Protein AF-A0A929NF05-F1 (afdb_monomer)

Solvent-accessible surface area (backbone atoms only — not comparable to full-atom values): 3382 Å² total; per-residue (Å²): 132,77,69,68,71,74,50,94,55,47,62,60,53,52,10,62,74,66,77,44,53,49,69,57,45,49,51,51,51,50,52,50,32,52,77,68,70,37,66,95,48,101,61,55,69,59,63,56,55,51,76,74,60,131

Mean predicted aligned error: 7.81 Å

Radius of gyration: 11.28 Å; Cα contacts (8 Å, |Δi|>4): 26; chains: 1; bounding box: 24×24×23 Å

Secondary structure (DSSP, 8-state):
-GGGGTS---HHHHHHHHT--HHHHHHHHHHHHHHTT-TTSS--HHHHHHTT--

Foldseek 3Di:
DPPCLVDPQDLVNVCVVVVHDSVVSVVVVVVVCVVVVNVVPPDDPSNVVVVVPD

Structure (mmCIF, N/CA/C/O backbone):
data_AF-A0A929NF05-F1
#
_entry.id   AF-A0A929NF05-F1
#
loop_
_atom_site.group_PDB
_atom_site.id
_atom_site.type_symbol
_atom_site.label_atom_id
_atom_site.label_alt_id
_atom_site.label_comp_id
_atom_site.label_asym_id
_atom_site.label_entity_id
_atom_site.label_seq_id
_atom_site.pdbx_PDB_ins_code
_atom_site.Cartn_x
_atom_site.Cartn_y
_atom_site.Cartn_z
_atom_site.occupancy
_atom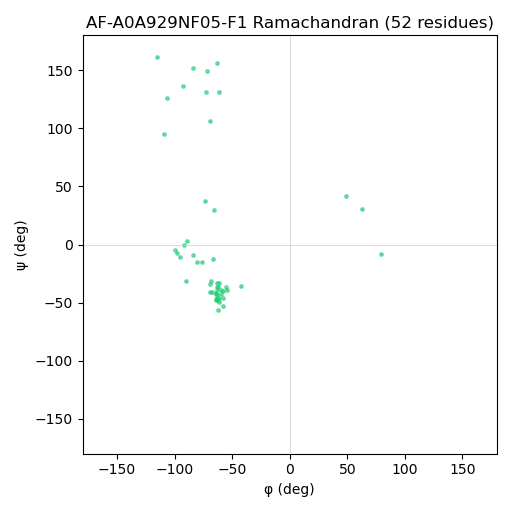_site.B_iso_or_equiv
_atom_site.auth_seq_id
_atom_site.auth_comp_id
_atom_site.auth_asym_id
_atom_site.auth_atom_id
_atom_site.pdbx_PDB_model_num
ATOM 1 N N . MET A 1 1 ? -7.412 -12.868 -9.704 1.00 41.28 1 MET A N 1
ATOM 2 C CA . MET A 1 1 ? -6.990 -11.521 -9.246 1.00 41.28 1 MET A CA 1
ATOM 3 C C . MET A 1 1 ? -6.907 -11.402 -7.714 1.00 41.28 1 MET A C 1
ATOM 5 O O . MET A 1 1 ? -6.018 -10.712 -7.244 1.00 41.28 1 MET A O 1
ATOM 9 N N . ALA A 1 2 ? -7.757 -12.077 -6.921 1.00 44.25 2 ALA A N 1
ATOM 10 C CA . ALA A 1 2 ? -7.804 -11.907 -5.455 1.00 44.25 2 ALA A CA 1
ATOM 11 C C . ALA A 1 2 ? -6.787 -12.732 -4.623 1.00 44.25 2 ALA A C 1
ATOM 13 O O . ALA A 1 2 ? -6.648 -12.489 -3.430 1.00 44.25 2 ALA A O 1
ATOM 14 N N . ASN A 1 3 ? -6.047 -13.675 -5.220 1.00 45.06 3 ASN A N 1
ATOM 15 C CA . ASN A 1 3 ? -5.198 -14.602 -4.448 1.00 45.06 3 ASN A CA 1
ATOM 16 C C . ASN A 1 3 ? -3.844 -14.008 -4.011 1.00 45.06 3 ASN A C 1
ATOM 18 O O . ASN A 1 3 ? -3.210 -14.532 -3.106 1.00 45.06 3 ASN A O 1
ATOM 22 N N . LEU A 1 4 ? -3.427 -12.885 -4.598 1.00 52.38 4 LEU A N 1
ATOM 23 C CA . LEU A 1 4 ? -2.139 -12.226 -4.331 1.00 52.38 4 LEU A CA 1
ATOM 24 C C . LEU A 1 4 ? -2.081 -11.451 -3.006 1.00 52.38 4 LEU A C 1
ATOM 26 O O . LEU A 1 4 ? -1.008 -11.060 -2.567 1.00 52.38 4 LEU A O 1
ATOM 30 N N . LEU A 1 5 ? -3.234 -11.192 -2.388 1.00 50.22 5 LEU A N 1
ATOM 31 C CA . LEU A 1 5 ? -3.340 -10.448 -1.127 1.00 50.22 5 LEU A CA 1
ATOM 32 C C . LEU A 1 5 ? -3.397 -11.368 0.101 1.00 50.22 5 LEU A C 1
ATOM 34 O O . LEU A 1 5 ? -3.350 -10.880 1.231 1.00 50.22 5 LEU A O 1
ATOM 38 N N . LYS A 1 6 ? -3.566 -12.677 -0.134 1.00 48.44 6 LYS A N 1
ATOM 39 C CA . LYS A 1 6 ? -3.823 -13.694 0.891 1.00 48.44 6 LYS A CA 1
ATOM 40 C C . LYS A 1 6 ? -2.533 -14.310 1.434 1.00 48.44 6 LYS A C 1
ATOM 42 O O . LYS A 1 6 ? -2.476 -14.653 2.609 1.00 48.44 6 LYS A O 1
ATOM 47 N N . GLU A 1 7 ? -1.502 -14.396 0.603 1.00 49.03 7 GLU A N 1
ATOM 48 C CA . GLU A 1 7 ? -0.158 -14.789 1.023 1.00 49.03 7 GLU A CA 1
ATOM 49 C C . GLU A 1 7 ? 0.574 -13.555 1.556 1.00 49.03 7 GLU A C 1
ATOM 51 O O . GLU A 1 7 ? 0.266 -12.436 1.144 1.00 49.03 7 GLU A O 1
ATOM 56 N N . ASP A 1 8 ? 1.525 -13.728 2.475 1.00 52.34 8 ASP A N 1
ATOM 57 C CA . ASP A 1 8 ? 2.354 -12.662 3.068 1.00 52.34 8 ASP A CA 1
ATOM 58 C C . ASP A 1 8 ? 3.293 -11.977 2.053 1.00 52.34 8 ASP A C 1
ATOM 60 O O . ASP A 1 8 ? 4.360 -11.485 2.400 1.00 52.34 8 ASP A O 1
ATOM 64 N N . LYS A 1 9 ? 2.881 -11.934 0.783 1.00 54.97 9 LYS A N 1
ATOM 65 C CA . LYS A 1 9 ? 3.670 -11.467 -0.334 1.00 54.97 9 LYS A CA 1
A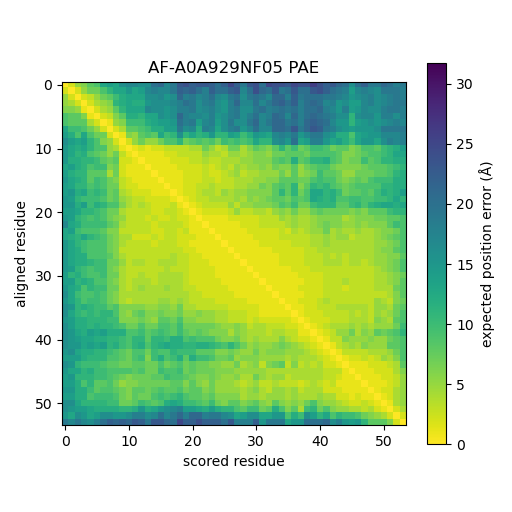TOM 66 C C . LYS A 1 9 ? 3.879 -9.968 -0.238 1.00 54.97 9 LYS A C 1
ATOM 68 O O . LYS A 1 9 ? 2.969 -9.154 -0.453 1.00 54.97 9 LYS A O 1
ATOM 73 N N . ILE A 1 10 ? 5.104 -9.613 0.126 1.00 67.94 10 ILE A N 1
ATOM 74 C CA . ILE A 1 10 ? 5.589 -8.238 0.203 1.00 67.94 10 ILE A CA 1
ATOM 75 C C . ILE A 1 10 ? 5.532 -7.654 -1.220 1.00 67.94 10 ILE A C 1
ATOM 77 O O . ILE A 1 10 ? 5.532 -8.394 -2.202 1.00 67.94 10 ILE A O 1
ATOM 81 N N . THR A 1 11 ? 5.452 -6.326 -1.373 1.00 68.12 11 THR A N 1
ATOM 82 C CA . THR A 1 11 ? 5.431 -5.634 -2.684 1.00 68.12 11 THR A CA 1
ATOM 83 C C . THR A 1 11 ? 6.435 -6.224 -3.689 1.00 68.12 11 THR A C 1
ATOM 85 O O . THR A 1 11 ? 6.100 -6.358 -4.863 1.00 68.12 11 THR A O 1
ATOM 88 N N . LYS A 1 12 ? 7.604 -6.661 -3.197 1.00 68.19 12 LYS A N 1
ATOM 89 C CA . LYS A 1 12 ? 8.626 -7.418 -3.928 1.00 68.19 12 LYS A CA 1
ATOM 90 C C . LYS A 1 12 ? 8.150 -8.733 -4.538 1.00 68.19 12 LYS A C 1
ATOM 92 O O . LYS A 1 12 ? 8.309 -8.938 -5.729 1.00 68.19 12 LYS A O 1
ATOM 97 N N . GLU A 1 13 ? 7.533 -9.609 -3.758 1.00 71.81 13 GLU A N 1
ATOM 98 C CA . GLU A 1 13 ? 7.098 -10.922 -4.246 1.00 71.81 13 GLU A CA 1
ATOM 99 C C . GLU A 1 13 ? 5.952 -10.800 -5.253 1.00 71.81 13 GLU A C 1
ATOM 101 O O . GLU A 1 13 ? 5.842 -11.601 -6.175 1.00 71.81 13 GLU A O 1
ATOM 106 N N . ILE A 1 14 ? 5.098 -9.781 -5.112 1.00 74.88 14 ILE A N 1
ATOM 107 C CA . ILE A 1 14 ? 4.057 -9.482 -6.106 1.00 74.88 14 ILE A CA 1
ATOM 108 C C . ILE A 1 14 ? 4.690 -8.962 -7.402 1.00 74.88 14 ILE A C 1
ATOM 110 O O . ILE A 1 14 ? 4.243 -9.329 -8.488 1.00 74.88 14 ILE A O 1
ATOM 114 N N . ALA A 1 15 ? 5.715 -8.117 -7.286 1.00 80.00 15 ALA A N 1
ATOM 115 C CA . ALA A 1 15 ? 6.473 -7.596 -8.416 1.00 80.00 15 ALA A CA 1
ATOM 116 C C . ALA A 1 15 ? 7.166 -8.736 -9.178 1.00 80.00 15 ALA A C 1
ATOM 118 O O . ALA A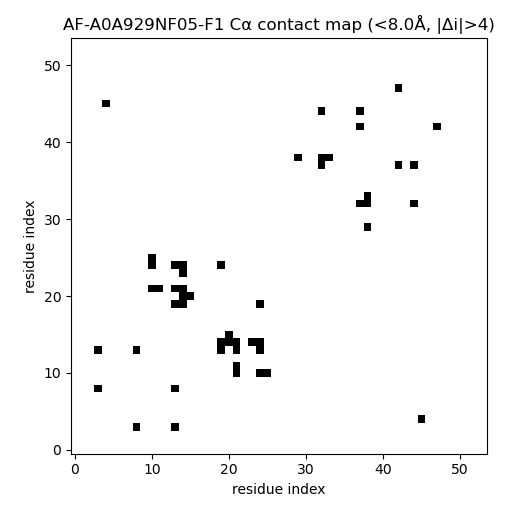 1 15 ? 6.983 -8.862 -10.387 1.00 80.00 15 ALA A O 1
ATOM 119 N N . GLU A 1 16 ? 7.843 -9.633 -8.461 1.00 81.38 16 GLU A N 1
ATOM 120 C CA . GLU A 1 16 ? 8.485 -10.826 -9.021 1.00 81.38 16 GLU A CA 1
ATOM 121 C C . GLU A 1 16 ? 7.470 -11.791 -9.649 1.00 81.38 16 GLU A C 1
ATOM 123 O O . GLU A 1 16 ? 7.652 -12.209 -10.791 1.00 81.38 16 GLU A O 1
ATOM 128 N N . LEU A 1 17 ? 6.355 -12.096 -8.970 1.00 80.31 17 LEU A N 1
ATOM 129 C CA . LEU A 1 17 ? 5.345 -13.021 -9.501 1.00 80.31 17 LEU A CA 1
ATOM 130 C C . LEU A 1 17 ? 4.691 -12.499 -10.788 1.00 80.31 17 LEU A C 1
ATOM 132 O O . LEU A 1 17 ? 4.342 -13.280 -11.672 1.00 80.31 17 LEU A O 1
ATOM 136 N N . LEU A 1 18 ? 4.481 -11.186 -10.878 1.00 78.56 18 LEU A N 1
ATOM 137 C CA . LEU A 1 18 ? 3.837 -10.553 -12.028 1.00 78.56 18 LEU A CA 1
ATOM 138 C C . LEU A 1 18 ? 4.841 -10.096 -13.099 1.00 78.56 18 LEU A C 1
ATOM 140 O O . LEU A 1 18 ? 4.404 -9.572 -14.122 1.00 78.56 18 LEU A O 1
ATOM 144 N N . ASN A 1 19 ? 6.152 -10.292 -12.892 1.00 84.25 19 ASN A N 1
ATOM 145 C CA . ASN A 1 19 ? 7.222 -9.701 -13.708 1.00 84.25 19 ASN A CA 1
ATOM 146 C C . ASN A 1 19 ? 7.031 -8.184 -13.919 1.00 84.25 19 ASN A C 1
ATOM 148 O O . ASN A 1 19 ? 7.197 -7.653 -15.017 1.00 84.25 19 ASN A O 1
ATOM 152 N N . MET A 1 20 ? 6.634 -7.477 -12.860 1.00 84.56 20 MET A N 1
ATOM 153 C CA . MET A 1 20 ? 6.412 -6.030 -12.852 1.00 84.56 20 MET A CA 1
ATOM 154 C C . MET A 1 20 ? 7.402 -5.347 -11.913 1.00 84.56 20 MET A C 1
ATOM 156 O O . MET A 1 20 ? 7.964 -5.974 -11.026 1.00 84.56 20 MET A O 1
ATOM 160 N N . SER A 1 21 ? 7.600 -4.037 -12.070 1.00 86.81 21 SER A N 1
ATOM 161 C CA . SER A 1 21 ? 8.407 -3.278 -11.109 1.00 86.81 21 SER A CA 1
ATOM 162 C C . SER A 1 21 ? 7.672 -3.106 -9.774 1.00 86.81 21 SER A C 1
ATOM 164 O O . SER A 1 21 ? 6.443 -2.972 -9.743 1.00 86.81 21 SER A O 1
ATOM 166 N N . GLU A 1 22 ? 8.419 -3.030 -8.669 1.00 82.94 22 GLU A N 1
ATOM 167 C CA . GLU A 1 22 ? 7.863 -2.720 -7.342 1.00 82.94 22 GLU A CA 1
ATOM 168 C C . GLU A 1 22 ? 7.061 -1.410 -7.357 1.00 82.94 22 GLU A C 1
ATOM 170 O O . GLU A 1 22 ? 5.966 -1.342 -6.798 1.00 82.94 22 GLU A O 1
ATOM 175 N N . SER A 1 23 ? 7.544 -0.399 -8.086 1.00 85.25 23 SER A N 1
ATOM 176 C CA . SER A 1 23 ? 6.860 0.885 -8.265 1.00 85.25 23 SER A CA 1
ATOM 177 C C . SER A 1 23 ? 5.512 0.740 -8.980 1.00 85.25 23 SER A C 1
ATOM 179 O O . SER A 1 23 ? 4.545 1.416 -8.627 1.00 85.25 23 SER A O 1
ATOM 181 N N . SER A 1 24 ? 5.403 -0.167 -9.956 1.00 85.94 24 SER A N 1
ATOM 182 C CA . SER A 1 24 ? 4.126 -0.471 -10.616 1.00 85.94 24 SER A CA 1
ATOM 183 C C . SER A 1 24 ? 3.145 -1.147 -9.653 1.00 85.94 24 SER A C 1
ATOM 185 O O . SER A 1 24 ? 1.963 -0.796 -9.625 1.00 85.94 24 SER A O 1
ATOM 187 N N . VAL A 1 25 ? 3.623 -2.077 -8.819 1.00 84.31 25 VAL A N 1
ATOM 188 C CA . VAL A 1 25 ? 2.802 -2.720 -7.778 1.00 84.31 25 VAL A CA 1
ATOM 189 C C . VAL A 1 25 ? 2.337 -1.697 -6.742 1.00 84.31 25 VAL A C 1
ATOM 191 O O . VAL A 1 25 ? 1.168 -1.705 -6.342 1.00 84.31 25 VAL A O 1
ATOM 194 N N . GLU A 1 26 ? 3.211 -0.780 -6.337 1.00 83.19 26 GLU A N 1
ATOM 195 C CA . GLU A 1 26 ? 2.880 0.305 -5.418 1.00 83.19 26 GLU A CA 1
ATOM 196 C C . GLU A 1 26 ? 1.848 1.268 -6.017 1.00 83.19 26 GLU A C 1
ATOM 198 O O . GLU A 1 26 ? 0.860 1.599 -5.356 1.00 83.19 26 GLU A O 1
ATOM 203 N N . PHE A 1 27 ? 1.994 1.634 -7.292 1.00 85.62 27 PHE A N 1
ATOM 204 C CA . PHE A 1 27 ? 1.007 2.433 -8.017 1.00 85.62 27 PHE A CA 1
ATOM 205 C C . PHE A 1 27 ? -0.368 1.751 -8.045 1.00 85.62 27 PHE A C 1
ATOM 207 O O . PHE A 1 27 ? -1.394 2.373 -7.744 1.00 85.62 27 PHE A O 1
ATOM 214 N N . HIS A 1 28 ? -0.417 0.449 -8.338 1.00 83.94 28 HIS A N 1
ATOM 215 C CA . HIS A 1 28 ? -1.663 -0.314 -8.282 1.00 83.94 28 HIS A CA 1
ATOM 216 C C . HIS A 1 28 ? -2.242 -0.369 -6.862 1.00 83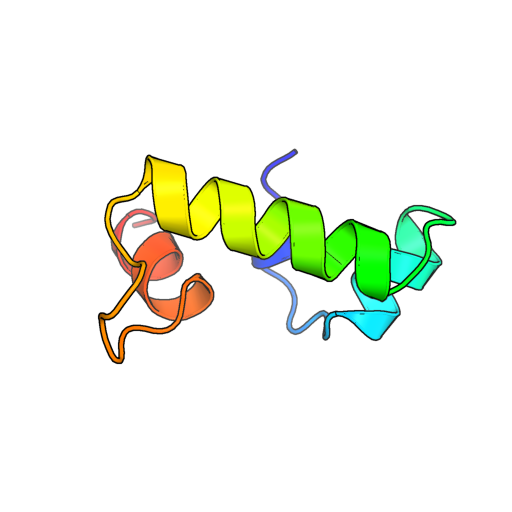.94 28 HIS A C 1
ATOM 218 O O . HIS A 1 28 ? -3.439 -0.124 -6.688 1.00 83.94 28 HIS A O 1
ATOM 224 N N . ARG A 1 29 ? -1.416 -0.595 -5.833 1.00 81.88 29 ARG A N 1
ATOM 225 C CA . ARG A 1 29 ? -1.840 -0.558 -4.422 1.00 81.88 29 ARG A CA 1
ATOM 226 C C . ARG A 1 29 ? -2.395 0.804 -4.021 1.00 81.88 29 ARG A C 1
ATOM 228 O O . ARG A 1 29 ? -3.425 0.859 -3.347 1.00 81.88 29 ARG A O 1
ATOM 235 N N . HIS A 1 30 ? -1.761 1.892 -4.449 1.00 84.69 30 HIS A N 1
ATOM 236 C CA . HIS A 1 30 ? -2.241 3.248 -4.207 1.00 84.69 30 HIS A CA 1
ATOM 237 C C . HIS A 1 30 ? -3.614 3.468 -4.851 1.00 84.69 30 HIS A C 1
ATOM 239 O O . HIS A 1 30 ? -4.540 3.936 -4.189 1.00 84.69 30 HIS A O 1
ATOM 245 N N . ASN A 1 31 ? -3.787 3.050 -6.105 1.00 86.31 31 ASN A N 1
ATOM 246 C CA . ASN A 1 31 ? -5.069 3.154 -6.799 1.00 86.31 31 ASN A CA 1
ATOM 247 C C . ASN A 1 31 ? -6.171 2.324 -6.131 1.00 86.31 31 ASN A C 1
ATOM 249 O O . ASN A 1 31 ? -7.301 2.796 -6.013 1.00 86.31 31 ASN A O 1
ATOM 253 N N . ILE A 1 32 ? -5.857 1.123 -5.642 1.00 84.88 32 ILE A N 1
ATOM 254 C CA . ILE A 1 32 ? -6.808 0.303 -4.879 1.00 84.88 32 ILE A CA 1
ATOM 255 C C . ILE A 1 32 ? -7.184 1.012 -3.570 1.00 84.88 32 ILE A C 1
ATOM 257 O O . ILE A 1 32 ? -8.369 1.154 -3.274 1.00 84.88 32 ILE A O 1
ATOM 261 N N . ARG A 1 33 ? -6.208 1.543 -2.818 1.00 85.44 33 ARG A N 1
ATOM 262 C CA . ARG A 1 33 ? -6.483 2.347 -1.612 1.00 85.44 33 ARG A CA 1
ATOM 263 C C . ARG A 1 33 ? -7.353 3.561 -1.922 1.00 85.44 33 ARG A C 1
ATOM 265 O O . ARG A 1 33 ? -8.231 3.882 -1.126 1.00 85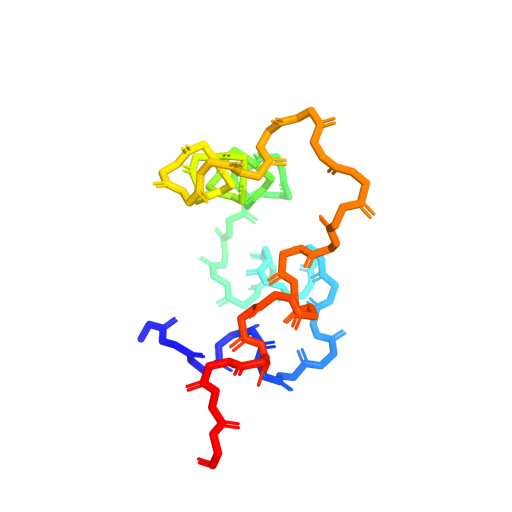.44 33 ARG A O 1
ATOM 272 N N . LYS A 1 34 ? -7.122 4.228 -3.055 1.00 88.56 34 LYS A N 1
ATOM 273 C CA . LYS A 1 34 ? -7.916 5.376 -3.506 1.00 88.56 34 LYS A CA 1
ATOM 274 C C . LYS A 1 34 ? -9.357 4.966 -3.794 1.00 88.56 34 LYS A C 1
ATOM 276 O O . LYS A 1 34 ? -10.269 5.593 -3.267 1.00 88.56 34 LYS A O 1
ATOM 281 N N . LYS A 1 35 ? -9.560 3.877 -4.542 1.00 86.50 35 LYS A N 1
ATOM 282 C CA . LYS A 1 35 ? -10.892 3.322 -4.843 1.00 86.50 35 LYS A CA 1
ATOM 283 C C . LYS A 1 35 ? -11.657 2.887 -3.591 1.00 86.50 35 LYS A C 1
ATOM 285 O O . LYS A 1 35 ? -12.870 3.022 -3.554 1.00 86.50 35 LYS A O 1
ATOM 290 N N . LEU A 1 36 ? -10.954 2.408 -2.566 1.00 84.56 36 LEU A N 1
ATOM 291 C CA . LEU A 1 36 ? -11.544 1.980 -1.292 1.00 84.56 36 LEU A CA 1
ATOM 292 C C . LEU A 1 36 ? -11.654 3.108 -0.248 1.00 84.56 36 LEU A C 1
ATOM 294 O O . LEU A 1 36 ? -12.034 2.853 0.892 1.00 84.56 36 LEU A O 1
ATOM 298 N N . GLY A 1 37 ? -11.280 4.349 -0.582 1.00 86.69 37 GLY A N 1
ATOM 299 C CA . GLY A 1 37 ? -11.333 5.469 0.368 1.00 86.69 37 GLY A CA 1
ATOM 300 C C . GLY A 1 37 ? -10.411 5.295 1.587 1.00 86.69 37 GLY A C 1
ATOM 301 O O . GLY A 1 37 ? -10.723 5.758 2.688 1.00 86.69 37 GLY A O 1
ATOM 302 N N . LEU A 1 38 ? -9.286 4.595 1.405 1.00 85.06 38 LEU A N 1
ATOM 303 C CA . LEU 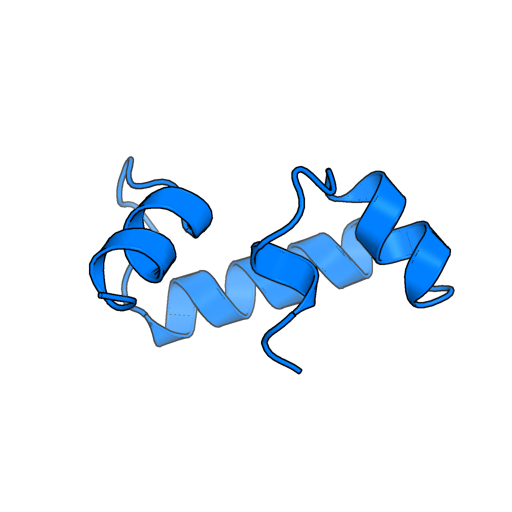A 1 38 ? -8.274 4.325 2.434 1.00 85.06 38 LEU A CA 1
ATOM 304 C C . LEU A 1 38 ? -7.083 5.289 2.366 1.00 85.06 38 LEU A C 1
ATOM 306 O O . LEU A 1 38 ? -6.204 5.256 3.227 1.00 85.06 38 LEU A O 1
ATOM 310 N N . VAL A 1 39 ? -7.006 6.139 1.340 1.00 82.50 39 VAL A N 1
ATOM 311 C CA . VAL A 1 39 ? -5.976 7.186 1.251 1.00 82.50 39 VAL A CA 1
ATOM 312 C C . VAL A 1 39 ? -6.132 8.142 2.439 1.00 82.50 39 VAL A C 1
ATOM 314 O O . VAL A 1 39 ? -7.242 8.539 2.773 1.00 82.50 39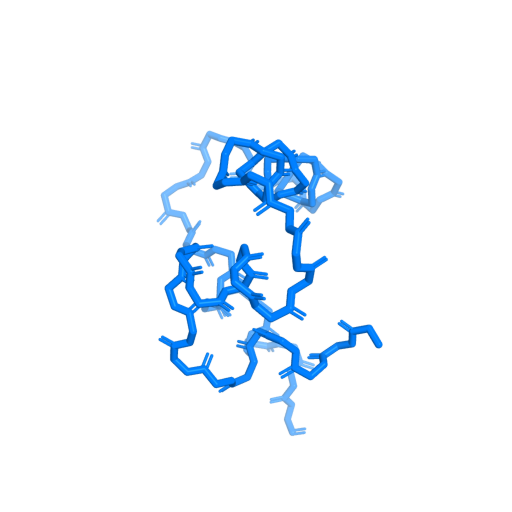 VAL A O 1
ATOM 317 N N . GLY A 1 40 ? -5.028 8.443 3.130 1.00 81.56 40 GLY A N 1
ATOM 318 C CA . GLY A 1 40 ? -5.028 9.260 4.352 1.00 81.56 40 GLY A CA 1
ATOM 319 C C . GLY A 1 40 ? -5.451 8.528 5.633 1.00 81.56 40 GLY A C 1
ATOM 320 O O . GLY A 1 40 ? -5.280 9.063 6.723 1.00 81.56 40 GLY A O 1
ATOM 321 N N . LYS A 1 41 ? -5.942 7.285 5.543 1.00 81.19 41 LYS A N 1
ATOM 322 C CA . LYS A 1 41 ? -6.270 6.468 6.718 1.00 81.19 41 LYS A CA 1
ATOM 323 C C . LYS A 1 41 ? -5.083 5.593 7.106 1.00 81.19 41 LYS A C 1
ATOM 325 O O . LYS A 1 41 ? -4.501 4.912 6.254 1.00 81.19 41 LYS A O 1
ATOM 330 N N . LYS A 1 42 ? -4.786 5.520 8.409 1.00 79.88 42 LYS A N 1
ATOM 331 C CA . LYS A 1 42 ? -3.777 4.618 9.005 1.00 79.88 42 LYS A CA 1
ATOM 332 C C . LYS A 1 42 ? -4.260 3.155 9.046 1.00 79.88 42 LYS A C 1
ATOM 334 O O . LYS A 1 42 ? -4.032 2.432 10.006 1.00 79.88 42 LYS A O 1
ATOM 339 N N . ILE A 1 43 ? -4.972 2.735 8.002 1.00 77.94 43 ILE A N 1
ATOM 340 C CA . ILE A 1 43 ? -5.529 1.397 7.825 1.00 77.94 43 ILE A CA 1
ATOM 341 C C . ILE A 1 43 ? -4.683 0.692 6.769 1.00 77.94 43 ILE A C 1
ATOM 343 O O . ILE A 1 43 ? -4.493 1.216 5.666 1.00 77.94 43 ILE A O 1
ATOM 347 N N . ASN A 1 44 ? -4.170 -0.494 7.092 1.00 75.44 44 ASN A N 1
ATOM 348 C CA . ASN A 1 44 ? -3.464 -1.328 6.128 1.00 75.44 44 ASN A CA 1
ATOM 349 C C . ASN A 1 44 ? -4.475 -1.928 5.137 1.00 75.44 44 ASN A C 1
ATOM 351 O O . ASN A 1 44 ? -5.489 -2.490 5.545 1.00 75.44 44 ASN A O 1
ATOM 355 N N . LEU A 1 45 ? -4.184 -1.822 3.835 1.00 72.25 45 LEU A N 1
ATOM 356 C CA . LEU A 1 45 ? -5.032 -2.383 2.779 1.00 72.25 45 LEU A CA 1
ATOM 357 C C . LEU A 1 45 ? -5.275 -3.891 2.984 1.00 72.25 45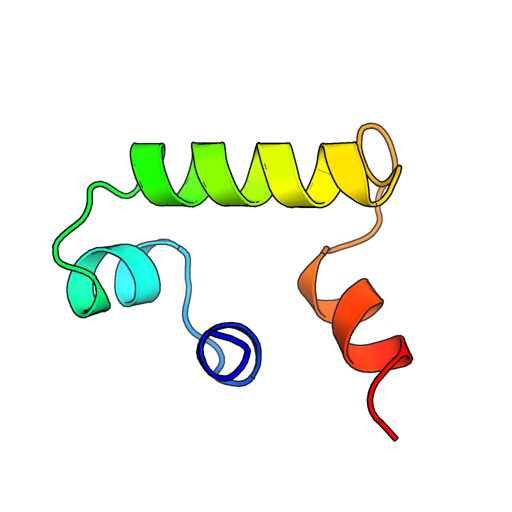 LEU A C 1
AT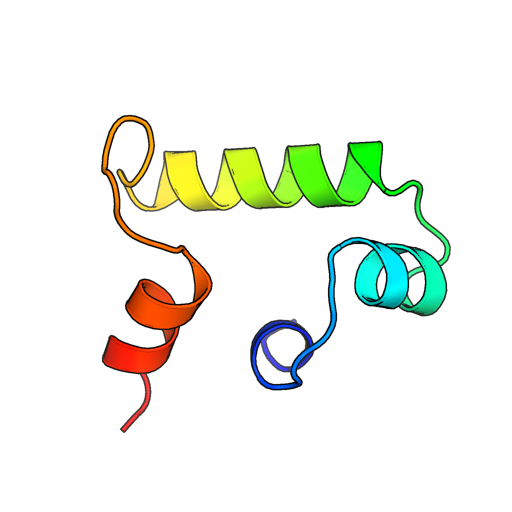OM 359 O O . LEU A 1 45 ? -6.385 -4.351 2.754 1.00 72.25 45 LEU A O 1
ATOM 363 N N . ARG A 1 46 ? -4.272 -4.641 3.468 1.00 74.69 46 ARG A N 1
ATOM 364 C CA . ARG A 1 46 ? -4.381 -6.078 3.772 1.00 74.69 46 ARG A CA 1
ATOM 365 C C . ARG A 1 46 ? -5.417 -6.336 4.860 1.00 74.69 46 ARG A C 1
ATOM 367 O O . ARG A 1 46 ? -6.368 -7.063 4.618 1.00 74.69 46 ARG A O 1
ATOM 374 N N . THR A 1 47 ? -5.256 -5.704 6.023 1.00 75.94 47 THR A N 1
ATOM 375 C CA . THR A 1 47 ? -6.164 -5.870 7.169 1.00 75.94 47 THR A CA 1
ATOM 376 C C . THR A 1 47 ? -7.588 -5.458 6.812 1.00 75.94 47 THR A C 1
ATOM 378 O O . THR A 1 47 ? -8.541 -6.137 7.177 1.00 75.94 47 THR A O 1
ATOM 381 N N . TYR A 1 48 ? -7.734 -4.377 6.040 1.00 80.94 48 TYR A N 1
ATOM 382 C CA . TYR A 1 48 ? -9.034 -3.947 5.538 1.00 80.94 48 TYR A CA 1
ATOM 383 C C . TYR A 1 48 ? -9.677 -5.013 4.649 1.00 80.94 48 TYR A C 1
ATOM 385 O O . TYR A 1 48 ? -10.818 -5.385 4.881 1.00 80.94 48 TYR A O 1
ATOM 393 N N . LEU A 1 49 ? -8.952 -5.556 3.671 1.00 74.06 49 LEU A N 1
ATOM 394 C CA . LEU A 1 49 ? -9.495 -6.575 2.767 1.00 74.06 49 LEU A CA 1
ATOM 395 C C . LEU A 1 49 ? -9.756 -7.918 3.465 1.00 74.06 49 LEU A C 1
ATOM 397 O O . LEU A 1 49 ? -10.744 -8.573 3.147 1.00 74.06 49 LEU A O 1
ATOM 401 N N . GLN A 1 50 ? -8.938 -8.292 4.453 1.00 75.31 50 GLN A N 1
ATOM 402 C CA . GLN A 1 50 ? -9.172 -9.466 5.301 1.00 75.31 50 GLN A CA 1
ATOM 403 C C . GLN A 1 50 ? -10.462 -9.339 6.119 1.00 75.31 50 GLN A C 1
ATOM 405 O O . GLN A 1 50 ? -11.149 -10.333 6.303 1.00 75.31 50 GLN A O 1
ATOM 410 N N . SER A 1 51 ? -10.852 -8.127 6.536 1.00 77.62 51 SER A N 1
ATOM 411 C CA . SER A 1 51 ? -12.125 -7.925 7.246 1.00 77.62 51 SER A CA 1
ATOM 412 C C . SER A 1 51 ? -13.383 -8.175 6.396 1.00 77.62 51 SER A C 1
ATOM 414 O O . SER A 1 51 ? -14.466 -8.291 6.960 1.00 77.62 51 SER A O 1
ATOM 416 N N . PHE A 1 52 ? -13.259 -8.296 5.065 1.00 72.56 52 PHE A N 1
ATOM 417 C CA . PHE A 1 52 ? -14.373 -8.633 4.163 1.00 72.56 52 PHE A CA 1
ATOM 418 C C . PHE A 1 52 ? -14.418 -10.111 3.748 1.00 72.56 52 PHE A C 1
ATOM 420 O O . PHE A 1 52 ? -15.351 -10.507 3.052 1.00 72.56 52 PHE A O 1
ATOM 427 N N . GLN A 1 53 ? -13.433 -10.927 4.133 1.00 57.03 53 GLN A N 1
ATOM 428 C CA . GLN A 1 53 ? -13.424 -12.365 3.860 1.00 57.03 53 GLN A CA 1
ATOM 429 C C . GLN A 1 53 ? -13.647 -13.128 5.171 1.00 57.03 53 GLN A C 1
ATOM 431 O O . GLN A 1 53 ? -12.695 -13.354 5.915 1.00 57.03 53 GLN A O 1
ATOM 436 N N . TYR A 1 54 ? -14.909 -13.486 5.435 1.00 40.44 54 TYR A N 1
ATOM 437 C CA . TYR A 1 54 ? -15.265 -14.593 6.332 1.00 40.44 54 TYR A CA 1
ATOM 438 C C . TYR A 1 54 ? -14.984 -15.936 5.650 1.00 40.44 54 TYR A C 1
ATOM 440 O O . TYR A 1 54 ? -15.145 -16.006 4.407 1.00 40.44 54 TYR A O 1
#

pLDDT: mean 73.89, std 13.88, range [40.44, 88.56]

Sequence (54 aa):
MANLLKEDKITKEIAELLNMSESSVEFHRHNIRKKLGLVGKKINLRTYLQSFQY

Nearest PDB structures (foldseek):
  4ldz-assembly1_B  TM=9.018E-01  e=1.434E+00  Bacillus subtilis subsp. subtilis str. 168
  3c3w-assembly1_B  TM=8.546E-01  e=1.758E+00  Mycobacterium tuberculosis
  2dbb-assembly1_B  TM=5.231E-01  e=7.790E-01  Pyrococcus horikoshii OT3
  5y2v-assembly1_C  TM=9.074E-01  e=8.363E+00  Synechocystis sp. PCC 6803 substr. Kazusa
  4pcq-assembly1_B  TM=5.668E-01  e=5.567E+00  Mycobacterium tuberculosis H37Rv